Protein AF-A0A0N4TH85-F1 (afdb_monomer)

Secondary structure (DSSP, 8-state):
-----EE-TTS-EE-HHHHHHHHHHH-HHHHHHHHHHHHHS-TT-GGGS-TT--HHHHHHT--HHHHHHHHHHH-SGGG------SS--HHHHHHHHHHH-HHHHHHHHHHHHHHTT------

pLDDT: mean 81.4, std 18.53, range [29.59, 97.38]

Foldseek 3Di:
DFFQWDQDPVRDIDGDLLVVQVVLVVDPVNVVVLVVLPVPDDPPDPSNDDPSDHNVCSVPPPDPVVVVVCCVVQVDPVNDDDDDDDDDDPVVVLVVQVVVHPVSNVVVVVVVVCVVVDPDPDD

InterPro domains:
  IPR007863 Peptidase M16, C-terminal [PF05193] (63-98)
  IPR011249 Metalloenzyme, LuxS/M16 peptidase-like [SSF63411] (2-98)

Radius of gyration: 20.76 Å; Cα contacts (8 Å, |Δi|>4): 74; chains: 1; bounding box: 46×37×46 Å

Organism: Brugia pahangi (NCBI:txid6280)

Mean predicted aligned error: 9.12 Å

Structure (mmCIF, N/CA/C/O backbone):
data_AF-A0A0N4TH85-F1
#
_entry.id   AF-A0A0N4TH85-F1
#
loop_
_atom_site.group_PDB
_atom_site.id
_atom_site.type_symbol
_atom_site.label_atom_id
_atom_site.label_alt_id
_atom_site.label_comp_id
_atom_site.label_asym_id
_atom_site.label_entity_id
_atom_site.label_seq_id
_atom_site.pdbx_PDB_ins_code
_atom_site.Cartn_x
_atom_site.Cartn_y
_atom_site.Cartn_z
_atom_site.occupancy
_atom_site.B_iso_or_equiv
_atom_site.auth_seq_id
_atom_site.auth_comp_id
_atom_site.auth_asym_id
_atom_site.auth_atom_id
_atom_site.pdbx_PDB_model_num
ATOM 1 N N . MET A 1 1 ? 1.869 13.330 3.991 1.00 57.50 1 MET A N 1
ATOM 2 C CA . MET A 1 1 ? 1.719 12.733 2.647 1.00 57.50 1 MET A CA 1
ATOM 3 C C . MET A 1 1 ? 3.054 12.102 2.295 1.00 57.50 1 MET A C 1
ATOM 5 O O . MET A 1 1 ? 4.051 12.801 2.409 1.00 57.50 1 MET A O 1
ATOM 9 N N . THR A 1 2 ? 3.091 10.805 1.986 1.00 72.94 2 THR A N 1
ATOM 10 C CA . THR A 1 2 ? 4.342 10.096 1.659 1.00 72.94 2 THR A CA 1
ATOM 11 C C . THR A 1 2 ? 4.805 10.456 0.254 1.00 72.94 2 THR A C 1
ATOM 13 O O . THR A 1 2 ? 3.989 10.629 -0.652 1.00 72.94 2 THR A O 1
ATOM 16 N N . GLU A 1 3 ? 6.113 10.579 0.074 1.00 84.88 3 GLU A N 1
ATOM 17 C CA . GLU A 1 3 ? 6.721 10.861 -1.217 1.00 84.88 3 GLU A CA 1
ATOM 18 C C . GLU A 1 3 ? 6.790 9.597 -2.085 1.00 84.88 3 GLU A C 1
ATOM 20 O O . GLU A 1 3 ? 7.432 8.613 -1.717 1.00 84.88 3 GLU A O 1
ATOM 25 N N . VAL A 1 4 ? 6.113 9.624 -3.237 1.00 88.81 4 VAL A N 1
ATOM 26 C CA . VAL A 1 4 ? 5.963 8.448 -4.108 1.00 88.81 4 VAL A CA 1
ATOM 27 C C . VAL A 1 4 ? 7.108 8.340 -5.113 1.00 88.81 4 VAL A C 1
ATOM 29 O O . VAL A 1 4 ? 7.868 7.378 -5.071 1.00 88.81 4 VAL A O 1
ATOM 32 N N . HIS A 1 5 ? 7.238 9.314 -6.017 1.00 92.94 5 HIS A N 1
ATOM 33 C CA . HIS A 1 5 ? 8.279 9.346 -7.043 1.00 92.94 5 HIS A CA 1
ATOM 34 C C . HIS A 1 5 ? 8.528 10.782 -7.516 1.00 92.94 5 HIS A C 1
ATOM 36 O O . HIS A 1 5 ? 7.579 11.542 -7.715 1.00 92.94 5 HIS A O 1
ATOM 42 N N . HIS A 1 6 ? 9.793 11.143 -7.709 1.00 92.06 6 HIS A N 1
ATOM 43 C CA . HIS A 1 6 ? 10.217 12.359 -8.399 1.00 92.06 6 HIS A CA 1
ATOM 44 C C . HIS A 1 6 ? 11.592 12.149 -9.057 1.00 92.06 6 HIS A C 1
ATOM 46 O O . HIS A 1 6 ? 12.249 11.126 -8.850 1.00 92.06 6 HIS A O 1
ATOM 52 N N . ILE A 1 7 ? 12.034 13.123 -9.856 1.00 92.75 7 ILE A N 1
ATOM 53 C CA . ILE A 1 7 ? 13.409 13.188 -10.364 1.00 92.75 7 ILE A CA 1
ATOM 54 C C . ILE A 1 7 ? 14.188 14.199 -9.525 1.00 92.75 7 ILE A C 1
ATOM 56 O O . ILE A 1 7 ? 13.773 15.353 -9.415 1.00 92.75 7 ILE A O 1
ATOM 60 N N . ASN A 1 8 ? 15.288 13.766 -8.910 1.00 91.88 8 ASN A N 1
ATOM 61 C CA . ASN A 1 8 ? 16.096 14.615 -8.035 1.00 91.88 8 ASN A CA 1
ATOM 62 C C . ASN A 1 8 ? 16.954 15.621 -8.837 1.00 91.88 8 ASN A C 1
ATOM 64 O O . ASN A 1 8 ? 17.025 15.578 -10.066 1.00 91.88 8 ASN A O 1
ATOM 68 N N . GLY A 1 9 ? 17.677 16.506 -8.141 1.00 91.62 9 GLY A N 1
ATOM 69 C CA . GLY A 1 9 ? 18.554 17.507 -8.771 1.00 91.62 9 GLY A CA 1
ATOM 70 C C . GLY A 1 9 ? 19.733 16.947 -9.587 1.00 91.62 9 GLY A C 1
ATOM 71 O O . GLY A 1 9 ? 20.402 17.713 -10.274 1.00 91.62 9 GLY A O 1
ATOM 72 N N . LYS A 1 10 ? 19.991 15.632 -9.533 1.00 94.06 10 LYS A N 1
ATOM 73 C CA . LYS A 1 10 ? 20.995 14.922 -10.345 1.00 94.06 10 LYS A CA 1
ATOM 74 C C . LYS A 1 10 ? 20.391 14.219 -11.568 1.00 94.06 10 LYS A C 1
ATOM 76 O O . LYS A 1 10 ? 21.129 13.616 -12.339 1.00 94.06 10 LYS A O 1
ATOM 81 N N . GLY A 1 11 ? 19.072 14.282 -11.757 1.00 92.38 11 GLY A N 1
ATOM 82 C CA . GLY A 1 11 ? 18.382 13.578 -12.841 1.00 92.38 11 GLY A CA 1
ATOM 83 C C . GLY A 1 11 ? 18.065 12.108 -12.538 1.00 92.38 11 GLY A C 1
ATOM 84 O O . GLY A 1 11 ? 17.706 11.362 -13.446 1.00 92.38 11 GLY A O 1
ATOM 85 N N . GLU A 1 12 ? 18.183 11.673 -11.283 1.00 92.75 12 GLU A N 1
ATOM 86 C CA . GLU A 1 12 ? 17.941 10.287 -10.869 1.00 92.75 12 GLU A CA 1
ATOM 87 C C . GLU A 1 12 ? 16.511 10.109 -10.342 1.00 92.75 12 GLU A C 1
ATOM 89 O O . GLU A 1 12 ? 15.897 11.048 -9.832 1.00 92.75 12 GLU A O 1
ATOM 94 N N . ASN A 1 13 ? 15.981 8.884 -10.428 1.00 92.19 13 ASN A N 1
ATOM 95 C CA . ASN A 1 13 ? 14.685 8.557 -9.832 1.00 92.19 13 ASN A CA 1
ATOM 96 C C . ASN A 1 13 ? 14.819 8.469 -8.310 1.00 92.19 13 ASN A C 1
ATOM 98 O O . ASN A 1 13 ? 15.675 7.743 -7.812 1.00 92.19 13 ASN A O 1
ATOM 102 N N . ALA A 1 14 ? 13.946 9.173 -7.599 1.00 91.50 14 ALA A N 1
ATOM 103 C CA . ALA A 1 14 ? 13.910 9.234 -6.147 1.00 91.50 14 ALA A CA 1
ATOM 104 C C . ALA A 1 14 ? 12.464 9.160 -5.634 1.00 91.50 14 ALA A C 1
ATOM 106 O O . ALA A 1 14 ? 11.508 9.156 -6.412 1.00 91.50 14 ALA A O 1
ATOM 107 N N . GLY A 1 15 ? 12.318 9.103 -4.313 1.00 92.50 15 GLY A N 1
ATOM 108 C CA . GLY A 1 15 ? 11.046 8.990 -3.605 1.00 92.50 15 GLY A CA 1
ATOM 109 C C . GLY A 1 15 ? 11.017 7.745 -2.728 1.00 92.50 15 GLY A C 1
ATOM 110 O O . GLY A 1 15 ? 11.536 6.701 -3.113 1.00 92.50 15 GLY A O 1
ATOM 111 N N . VAL A 1 16 ? 10.417 7.862 -1.545 1.00 93.19 16 VAL A N 1
ATOM 112 C CA . VAL A 1 16 ? 10.440 6.809 -0.518 1.00 93.19 16 VAL A CA 1
ATOM 113 C C . VAL A 1 16 ? 9.856 5.501 -1.055 1.00 93.19 16 VAL A C 1
ATOM 115 O O . VAL A 1 16 ? 10.515 4.468 -0.995 1.00 93.19 16 VAL A O 1
ATOM 118 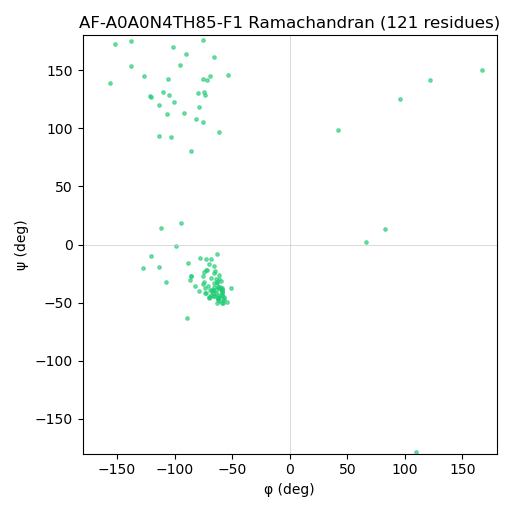N N . VAL A 1 17 ? 8.663 5.563 -1.657 1.00 93.06 17 VAL A N 1
ATOM 119 C CA . VAL A 1 17 ? 7.998 4.372 -2.220 1.00 93.06 17 VAL A CA 1
ATOM 120 C C . VAL A 1 17 ? 8.765 3.831 -3.426 1.00 93.06 17 VAL A C 1
ATOM 122 O O . VAL A 1 17 ? 8.887 2.622 -3.599 1.00 93.06 17 VAL A O 1
ATOM 125 N N . TYR A 1 18 ? 9.304 4.714 -4.272 1.00 94.31 18 TYR A N 1
ATOM 126 C CA . TYR A 1 18 ? 10.087 4.295 -5.430 1.00 94.31 18 TYR A CA 1
ATOM 127 C C . TYR A 1 18 ? 11.343 3.513 -5.025 1.00 94.31 18 TYR A C 1
ATOM 129 O O . TYR A 1 18 ? 11.615 2.472 -5.620 1.00 94.31 18 TYR A O 1
ATOM 137 N N . SER A 1 19 ? 12.085 3.990 -4.022 1.00 93.56 19 SER A N 1
ATOM 138 C CA . SER A 1 19 ? 13.294 3.322 -3.528 1.00 93.56 19 SER A CA 1
ATOM 139 C C . SER A 1 19 ? 12.979 1.969 -2.888 1.00 93.56 19 SER A C 1
ATOM 141 O O . SER A 1 19 ? 13.628 0.982 -3.220 1.00 93.56 19 SER A O 1
ATOM 143 N N . GLU A 1 20 ? 11.934 1.890 -2.057 1.00 94.19 20 GLU A N 1
ATOM 144 C CA . GLU A 1 20 ? 11.471 0.623 -1.470 1.00 94.19 20 GLU A CA 1
ATOM 145 C C . GLU A 1 20 ? 11.120 -0.403 -2.561 1.00 94.19 20 GLU A C 1
ATOM 147 O O . GLU A 1 20 ? 11.581 -1.547 -2.541 1.00 94.19 20 GLU A O 1
ATOM 152 N N . MET A 1 21 ? 10.369 0.022 -3.582 1.00 95.06 21 MET A N 1
ATOM 153 C CA . MET A 1 21 ? 9.988 -0.862 -4.684 1.00 95.06 21 MET A CA 1
ATOM 154 C C . MET A 1 21 ? 11.154 -1.204 -5.618 1.00 95.06 21 MET A C 1
ATOM 156 O O . MET A 1 21 ? 11.092 -2.217 -6.314 1.00 95.06 21 MET A O 1
ATOM 160 N N . GLN A 1 22 ? 12.218 -0.398 -5.651 1.00 94.00 22 GLN A N 1
ATOM 161 C CA . GLN A 1 22 ? 13.408 -0.680 -6.454 1.00 94.00 22 GLN A CA 1
ATOM 162 C C . GLN A 1 22 ? 14.179 -1.874 -5.900 1.00 94.00 22 GLN A C 1
ATOM 164 O O . GLN A 1 22 ? 14.568 -2.764 -6.661 1.00 94.00 22 GLN A O 1
ATOM 169 N N . GLU A 1 23 ? 14.357 -1.906 -4.583 1.00 91.81 23 GLU A N 1
ATOM 170 C CA . GLU A 1 23 ? 14.927 -3.054 -3.885 1.00 91.81 23 GLU A CA 1
ATOM 171 C C . GLU A 1 23 ? 14.003 -4.264 -4.051 1.00 91.81 23 GLU A C 1
ATOM 173 O O . GLU A 1 23 ? 14.425 -5.306 -4.552 1.00 91.81 23 GLU A O 1
ATOM 178 N N . TYR A 1 24 ? 12.705 -4.091 -3.780 1.00 92.81 24 TYR A N 1
ATOM 179 C CA . TYR A 1 24 ? 11.724 -5.173 -3.865 1.00 92.81 24 TYR A CA 1
ATOM 180 C C . TYR A 1 24 ? 11.633 -5.817 -5.265 1.00 92.81 24 TYR A C 1
ATOM 182 O O . TYR A 1 24 ? 11.534 -7.039 -5.371 1.00 92.81 24 TYR A O 1
ATOM 190 N N . GLU A 1 25 ? 11.698 -5.036 -6.352 1.00 93.00 25 GLU A N 1
ATOM 191 C CA . GLU A 1 25 ? 11.710 -5.545 -7.739 1.00 93.00 25 GLU A CA 1
ATOM 192 C C . GLU A 1 25 ? 12.976 -6.273 -8.165 1.00 93.00 25 GLU A C 1
ATOM 194 O O . GLU A 1 25 ? 12.925 -7.027 -9.141 1.00 93.00 25 GLU A O 1
ATOM 199 N N . SER A 1 26 ? 14.067 -6.103 -7.428 1.00 91.44 26 SER A N 1
ATOM 200 C CA . SER A 1 26 ? 15.347 -6.736 -7.738 1.00 91.44 26 SER A CA 1
ATOM 201 C C . SER A 1 26 ? 15.487 -8.130 -7.108 1.00 91.44 26 SER A C 1
ATOM 203 O O . SER A 1 26 ? 16.327 -8.919 -7.539 1.00 91.44 26 SER A O 1
ATOM 205 N N . GLU A 1 27 ? 14.639 -8.467 -6.135 1.00 95.38 27 GLU A N 1
ATOM 206 C CA . GLU A 1 27 ? 14.689 -9.736 -5.408 1.00 95.38 27 GLU A CA 1
ATOM 207 C C . GLU A 1 27 ? 14.057 -10.903 -6.184 1.00 95.38 27 GLU A C 1
ATOM 209 O O . GLU A 1 27 ? 12.905 -10.858 -6.630 1.00 95.38 27 GLU A O 1
ATOM 214 N N . MET A 1 28 ? 14.788 -12.018 -6.280 1.00 96.00 28 MET A N 1
ATOM 215 C CA . MET A 1 28 ? 14.363 -13.206 -7.036 1.00 96.00 28 MET A CA 1
ATOM 216 C C . MET A 1 28 ? 13.035 -13.792 -6.533 1.00 96.00 28 MET A C 1
ATOM 218 O O . MET A 1 28 ? 12.181 -14.195 -7.326 1.00 96.00 28 MET A O 1
ATOM 222 N N . SER A 1 29 ? 12.842 -13.833 -5.213 1.00 95.69 29 SER A N 1
ATOM 223 C CA . SER A 1 29 ? 11.613 -14.337 -4.587 1.00 95.69 29 SER A CA 1
ATOM 224 C C . SER A 1 29 ? 10.377 -13.560 -5.052 1.00 95.69 29 SER A C 1
ATOM 226 O O . SER A 1 29 ? 9.334 -14.158 -5.339 1.00 95.69 29 SER A O 1
ATOM 228 N N . ASN A 1 30 ? 10.510 -12.243 -5.212 1.00 94.50 30 ASN A N 1
ATOM 229 C CA . ASN A 1 30 ? 9.441 -11.365 -5.672 1.00 94.50 30 ASN A CA 1
ATOM 230 C C . ASN A 1 30 ? 9.180 -11.549 -7.168 1.00 94.50 30 ASN A C 1
ATOM 232 O O . ASN A 1 30 ? 8.023 -11.697 -7.567 1.00 94.50 30 ASN A O 1
ATOM 236 N N . ILE A 1 31 ? 10.236 -11.672 -7.981 1.00 94.12 31 ILE A N 1
ATOM 237 C CA . ILE A 1 31 ? 10.131 -11.978 -9.417 1.00 94.12 31 ILE A CA 1
ATOM 238 C C . ILE A 1 31 ? 9.311 -13.254 -9.653 1.00 94.12 31 ILE A C 1
ATOM 240 O O . ILE A 1 31 ? 8.358 -13.248 -10.440 1.00 94.12 31 ILE A O 1
ATOM 244 N N . VAL A 1 32 ? 9.628 -14.334 -8.933 1.00 96.19 32 VAL A N 1
ATOM 245 C CA . VAL A 1 32 ? 8.894 -15.605 -9.028 1.00 96.19 32 VAL A CA 1
ATOM 246 C C . VAL A 1 32 ? 7.455 -15.455 -8.528 1.00 96.19 32 VAL A C 1
ATOM 248 O O . VAL A 1 32 ? 6.520 -15.924 -9.183 1.00 96.19 32 VAL A O 1
ATOM 251 N N . SER A 1 33 ? 7.249 -14.776 -7.395 1.00 94.44 33 SER A N 1
ATOM 252 C CA . SER A 1 33 ? 5.912 -14.549 -6.834 1.00 94.44 33 SER A CA 1
ATOM 253 C C . SER A 1 33 ? 4.996 -13.804 -7.811 1.00 94.44 33 SER A C 1
ATOM 255 O O . SER A 1 33 ? 3.824 -14.162 -7.952 1.00 94.44 33 SER A O 1
ATOM 257 N N . TRP A 1 34 ? 5.525 -12.830 -8.553 1.00 92.56 34 TRP A N 1
ATOM 258 C CA . TRP A 1 34 ? 4.767 -12.103 -9.572 1.00 92.56 34 TRP A CA 1
ATOM 259 C C . TRP A 1 34 ? 4.430 -12.939 -10.782 1.00 92.56 34 TRP A C 1
ATOM 261 O O . TRP A 1 34 ? 3.274 -12.945 -11.197 1.00 92.56 34 TRP A O 1
ATOM 271 N N . LYS A 1 35 ? 5.394 -13.696 -11.313 1.00 94.50 35 LYS A N 1
ATOM 272 C CA . LYS A 1 35 ? 5.110 -14.605 -12.427 1.00 94.50 35 LYS A CA 1
ATOM 273 C C . LYS A 1 35 ? 4.033 -15.615 -12.050 1.00 94.50 35 LYS A C 1
ATOM 275 O O . LYS A 1 35 ? 3.134 -15.880 -12.839 1.00 94.50 35 LYS A O 1
ATOM 280 N N . ARG A 1 36 ? 4.039 -16.093 -10.806 1.00 95.94 36 ARG A N 1
ATOM 281 C CA . ARG A 1 36 ? 2.961 -16.930 -10.270 1.00 95.94 36 ARG A CA 1
ATOM 282 C C . ARG A 1 36 ? 1.609 -16.202 -10.234 1.00 95.94 36 ARG A C 1
ATOM 284 O O . ARG A 1 36 ? 0.624 -16.775 -10.688 1.00 95.94 36 ARG A O 1
ATOM 291 N N . LYS A 1 37 ? 1.542 -14.957 -9.738 1.00 95.38 37 LYS A N 1
ATOM 292 C CA . LYS A 1 37 ? 0.300 -14.153 -9.756 1.00 95.38 37 LYS A CA 1
ATOM 293 C C . LYS A 1 37 ? -0.217 -13.946 -11.188 1.00 95.38 37 LYS A C 1
ATOM 295 O O . LYS A 1 37 ? -1.414 -14.080 -11.416 1.00 95.38 37 LYS A O 1
ATOM 300 N N . GLU A 1 38 ? 0.672 -13.675 -12.146 1.00 94.88 38 GLU A N 1
ATOM 301 C CA . GLU A 1 38 ? 0.328 -13.493 -13.564 1.00 94.88 38 GLU A CA 1
ATOM 302 C C . GLU A 1 38 ? -0.269 -14.747 -14.214 1.00 94.88 38 GLU A C 1
ATOM 304 O O . GLU A 1 38 ? -1.105 -14.602 -15.106 1.00 94.88 38 GLU A O 1
ATOM 309 N N . LEU A 1 39 ? 0.169 -15.937 -13.784 1.00 96.31 39 LEU A N 1
ATOM 310 C CA . LEU A 1 39 ? -0.304 -17.234 -14.278 1.00 96.31 39 LEU A CA 1
ATOM 311 C C . LEU A 1 39 ? -1.612 -17.686 -13.616 1.00 96.31 39 LEU A C 1
ATOM 313 O O . LEU A 1 39 ? -2.428 -18.332 -14.264 1.00 96.31 39 LEU A O 1
ATOM 317 N N . PHE A 1 40 ? -1.805 -17.385 -12.330 1.00 97.00 40 PHE A N 1
ATOM 318 C CA . PHE A 1 40 ? -2.981 -17.834 -11.575 1.00 97.00 40 PHE A CA 1
ATOM 319 C C . PHE A 1 40 ? -4.182 -16.905 -11.698 1.00 97.00 40 PHE A C 1
ATOM 321 O O . PHE A 1 40 ? -5.318 -17.373 -11.628 1.00 97.00 40 PHE A O 1
ATOM 328 N N . TYR A 1 41 ? -3.953 -15.606 -11.877 1.00 97.38 41 TYR A N 1
ATOM 329 C CA . TYR A 1 41 ? -5.027 -14.629 -11.973 1.00 97.38 41 TYR A CA 1
ATOM 330 C C . TYR A 1 41 ? -5.141 -14.089 -13.403 1.00 97.38 41 TYR A C 1
ATOM 332 O O . TYR A 1 41 ? -4.130 -13.671 -13.979 1.00 97.38 41 TYR A O 1
ATOM 340 N N . PRO A 1 42 ? -6.357 -14.064 -13.983 1.00 96.44 42 PRO A N 1
ATOM 341 C CA . PRO A 1 42 ? -6.575 -13.531 -15.321 1.00 96.44 42 PRO A CA 1
ATOM 342 C C . PRO A 1 42 ? -6.298 -12.027 -15.363 1.00 96.44 42 PRO A C 1
ATOM 344 O O . PRO A 1 42 ? -6.292 -11.339 -14.338 1.00 96.44 42 PRO A O 1
ATOM 347 N N . GLU A 1 43 ? -6.078 -11.505 -16.568 1.00 93.75 43 GLU A N 1
ATOM 348 C CA . GLU A 1 43 ? -5.887 -10.073 -16.777 1.00 93.75 43 GLU A CA 1
ATOM 349 C C . GLU A 1 43 ? -7.044 -9.252 -16.17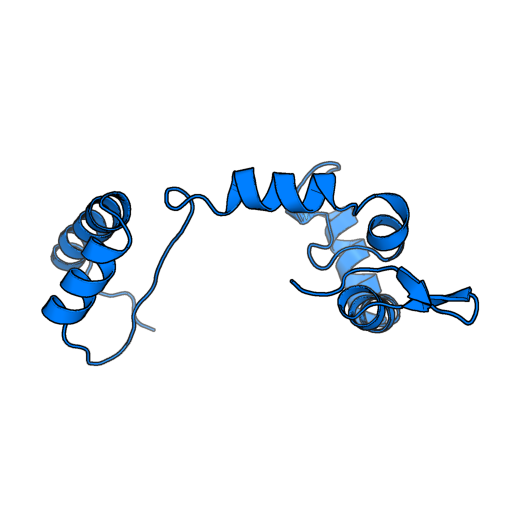6 1.00 93.75 43 GLU A C 1
ATOM 351 O O . GLU A 1 43 ? -8.184 -9.708 -16.118 1.00 93.75 43 GLU A O 1
ATOM 356 N N . TYR A 1 44 ? -6.727 -8.055 -15.672 1.00 90.62 44 TYR A N 1
ATOM 357 C CA . TYR A 1 44 ? -7.633 -7.157 -14.935 1.00 90.62 44 TYR A CA 1
ATOM 358 C C . TYR A 1 44 ? -8.127 -7.646 -13.562 1.00 90.62 44 TYR A C 1
ATOM 360 O O . TYR A 1 44 ? -8.857 -6.920 -12.890 1.00 90.62 44 TYR A O 1
ATOM 368 N N . ASN A 1 45 ? -7.690 -8.813 -13.081 1.00 95.38 45 ASN A N 1
ATOM 369 C CA . ASN A 1 45 ? -7.954 -9.224 -11.705 1.00 95.38 45 ASN A CA 1
ATOM 370 C C . ASN A 1 45 ? -7.059 -8.445 -10.706 1.00 95.38 45 ASN A C 1
ATOM 372 O O . ASN A 1 45 ? -5.838 -8.408 -10.892 1.00 95.38 45 ASN A O 1
ATOM 376 N N . PRO A 1 46 ? -7.607 -7.861 -9.621 1.00 92.88 46 PRO A N 1
ATOM 377 C CA . PRO A 1 46 ? -6.827 -7.088 -8.648 1.00 92.88 46 PRO A CA 1
ATOM 378 C C . PRO A 1 46 ? -5.797 -7.921 -7.865 1.00 92.88 46 PRO A C 1
ATOM 380 O O . PRO A 1 46 ? -4.799 -7.377 -7.409 1.00 92.88 46 PRO A O 1
ATOM 383 N N . TYR A 1 47 ? -5.964 -9.241 -7.751 1.00 95.06 47 TYR A N 1
ATOM 384 C CA . TYR A 1 47 ? -4.963 -10.122 -7.132 1.00 95.06 47 TYR A CA 1
ATOM 385 C C . TYR A 1 47 ? -3.775 -10.430 -8.050 1.00 95.06 47 TYR A C 1
ATOM 387 O O . TYR A 1 47 ? -2.752 -10.950 -7.597 1.00 95.06 47 TYR A O 1
ATOM 395 N N . ARG A 1 48 ? -3.885 -10.093 -9.341 1.00 94.94 48 ARG A N 1
ATOM 396 C CA . ARG A 1 48 ? -2.799 -10.243 -10.313 1.00 94.94 48 ARG A CA 1
ATOM 397 C C . ARG A 1 48 ? -1.718 -9.177 -10.148 1.00 94.94 48 ARG A C 1
ATOM 399 O O . ARG A 1 48 ? -0.577 -9.410 -10.537 1.00 94.94 48 ARG A O 1
ATOM 406 N N . VAL A 1 49 ? -2.073 -8.003 -9.626 1.00 92.31 49 VAL A N 1
ATOM 407 C CA . VAL A 1 49 ? -1.181 -6.836 -9.604 1.00 92.31 49 VAL A CA 1
ATOM 408 C C . VAL A 1 49 ? -0.323 -6.774 -8.341 1.00 92.31 49 VAL A C 1
ATOM 410 O O . VAL A 1 49 ? -0.581 -7.446 -7.340 1.00 92.31 49 VAL A O 1
ATOM 413 N N . GLU A 1 50 ? 0.728 -5.956 -8.402 1.00 92.50 50 GLU A N 1
ATOM 414 C CA . GLU A 1 50 ? 1.514 -5.592 -7.227 1.00 92.50 50 GLU A CA 1
ATOM 415 C C . GLU A 1 50 ? 0.958 -4.310 -6.608 1.00 92.50 50 GLU A C 1
ATOM 417 O O . GLU A 1 50 ? 1.018 -3.243 -7.222 1.00 92.50 50 GLU A O 1
ATOM 422 N N . THR A 1 51 ? 0.406 -4.424 -5.401 1.00 91.06 51 THR A N 1
ATOM 423 C CA . THR A 1 51 ? -0.258 -3.327 -4.691 1.00 91.06 51 THR A CA 1
ATOM 424 C C . THR A 1 51 ? 0.730 -2.316 -4.119 1.00 91.06 51 THR A C 1
ATOM 426 O O . THR A 1 51 ? 0.355 -1.159 -3.961 1.00 91.06 51 THR A O 1
ATOM 429 N N . GLY A 1 52 ? 1.988 -2.712 -3.876 1.00 89.06 52 GLY A N 1
ATOM 430 C CA . GLY A 1 52 ? 3.069 -1.769 -3.543 1.00 89.06 52 GLY A CA 1
ATOM 431 C C . GLY A 1 52 ? 3.416 -0.812 -4.694 1.00 89.06 52 GLY A C 1
ATOM 432 O O . GLY A 1 52 ? 3.964 0.265 -4.478 1.00 89.06 52 GLY A O 1
ATOM 433 N N . GLY A 1 53 ? 3.015 -1.162 -5.922 1.00 91.75 53 GLY A N 1
ATOM 434 C CA . GLY A 1 53 ? 3.205 -0.349 -7.116 1.00 91.75 53 GLY A CA 1
ATOM 435 C C . GLY A 1 53 ? 4.458 -0.734 -7.896 1.00 91.75 53 GLY A C 1
ATOM 436 O O . GLY A 1 53 ? 5.572 -0.728 -7.391 1.00 91.75 53 GLY A O 1
ATOM 437 N N . ARG A 1 54 ? 4.286 -1.040 -9.185 1.00 93.44 54 ARG A N 1
ATOM 438 C CA . ARG A 1 54 ? 5.419 -1.347 -10.067 1.00 93.44 54 ARG A CA 1
ATOM 439 C C . ARG A 1 54 ? 6.222 -0.092 -10.390 1.00 93.44 54 ARG A C 1
ATOM 441 O O . ARG A 1 54 ? 5.619 0.926 -10.722 1.00 93.44 54 ARG A O 1
ATOM 448 N N . LEU A 1 55 ? 7.549 -0.171 -10.461 1.00 94.00 55 LEU A N 1
ATOM 449 C CA . LEU A 1 55 ? 8.437 0.949 -10.802 1.00 94.00 55 LEU A CA 1
ATOM 450 C C . LEU A 1 55 ? 8.024 1.667 -12.093 1.00 94.00 55 LEU A C 1
ATOM 452 O O . LEU A 1 55 ? 8.147 2.887 -12.200 1.00 94.00 55 LEU A O 1
ATOM 456 N N . ALA A 1 56 ? 7.545 0.922 -13.093 1.00 92.75 56 ALA A N 1
ATOM 457 C CA . ALA A 1 56 ? 7.040 1.497 -14.338 1.00 92.75 56 ALA A CA 1
ATOM 458 C C . ALA A 1 56 ? 5.739 2.292 -14.126 1.00 92.75 56 ALA A C 1
ATOM 460 O O . ALA A 1 56 ? 5.570 3.366 -14.705 1.00 92.75 56 ALA A O 1
ATOM 461 N N . ALA A 1 57 ? 4.836 1.783 -13.286 1.00 92.12 57 ALA A N 1
ATOM 462 C CA . ALA A 1 57 ? 3.569 2.427 -12.964 1.00 92.12 57 ALA A CA 1
ATOM 463 C C . ALA A 1 57 ? 3.772 3.655 -12.068 1.00 92.12 57 ALA A C 1
ATOM 465 O O . ALA A 1 57 ? 3.160 4.689 -12.344 1.00 92.12 57 ALA A O 1
ATOM 466 N N . LEU A 1 58 ? 4.663 3.568 -11.073 1.00 93.00 58 LEU A N 1
ATOM 467 C CA . LEU A 1 58 ? 5.054 4.683 -10.208 1.00 93.00 58 LEU A CA 1
ATOM 468 C C . LEU A 1 58 ? 5.595 5.855 -11.035 1.00 93.00 58 LEU A C 1
ATOM 470 O O . LEU A 1 58 ? 5.138 6.976 -10.860 1.00 93.00 58 LEU A O 1
ATOM 474 N N . ARG A 1 59 ? 6.464 5.575 -12.017 1.00 91.94 59 ARG A N 1
ATOM 475 C CA . ARG A 1 59 ? 7.052 6.597 -12.900 1.00 91.94 59 ARG A CA 1
ATOM 476 C C . ARG A 1 59 ? 6.073 7.245 -13.872 1.00 91.94 59 ARG A C 1
ATOM 478 O O . ARG A 1 59 ? 6.214 8.417 -14.197 1.00 91.94 59 ARG A O 1
ATOM 485 N N . LYS A 1 60 ? 5.151 6.461 -14.436 1.00 90.81 60 LYS A N 1
ATOM 486 C CA . LYS A 1 60 ? 4.373 6.889 -15.615 1.00 90.81 60 LYS A CA 1
ATOM 487 C C . LYS A 1 60 ? 2.921 7.211 -15.315 1.00 90.81 60 LYS A C 1
ATOM 489 O O . LYS A 1 60 ? 2.310 8.005 -16.018 1.00 90.81 60 LYS A O 1
ATOM 494 N N . THR A 1 61 ? 2.334 6.522 -14.343 1.00 89.69 61 THR A N 1
ATOM 495 C CA . THR A 1 61 ? 0.874 6.463 -14.206 1.00 89.69 61 THR A CA 1
ATOM 496 C C . THR A 1 61 ? 0.365 6.828 -12.823 1.00 89.69 61 THR A C 1
ATOM 498 O O . THR A 1 61 ? -0.816 7.157 -12.731 1.00 89.69 61 THR A O 1
ATOM 501 N N . CYS A 1 62 ? 1.203 6.771 -11.784 1.00 90.75 62 CYS A N 1
ATOM 502 C CA . CYS A 1 62 ? 0.861 7.135 -10.411 1.00 90.75 62 CYS A CA 1
ATOM 503 C C . CYS A 1 62 ? 1.045 8.645 -10.207 1.00 90.75 62 CYS A C 1
ATOM 505 O O . CYS A 1 62 ? 2.074 9.104 -9.725 1.00 90.75 62 CYS A O 1
ATOM 507 N N . ASN A 1 63 ? 0.056 9.427 -10.639 1.00 89.75 63 ASN A N 1
ATOM 508 C CA . ASN A 1 63 ? 0.061 10.882 -10.497 1.00 89.75 63 ASN A CA 1
ATOM 509 C C . ASN A 1 63 ? -0.824 11.352 -9.333 1.00 89.75 63 ASN A C 1
ATOM 511 O O . ASN A 1 63 ? -1.593 10.582 -8.748 1.00 89.75 63 ASN A O 1
ATOM 515 N N . MET A 1 64 ? -0.712 12.639 -9.002 1.00 89.62 64 MET A N 1
ATOM 516 C CA . MET A 1 64 ? -1.408 13.234 -7.864 1.00 89.62 64 MET A CA 1
ATOM 517 C C . MET A 1 64 ? -2.932 13.131 -7.995 1.00 89.62 64 MET A C 1
ATOM 519 O O . MET A 1 64 ? -3.616 12.887 -7.003 1.00 89.62 64 MET A O 1
ATOM 523 N N . GLU A 1 65 ? -3.469 13.269 -9.205 1.00 92.75 65 GLU A N 1
ATOM 524 C CA . GLU A 1 65 ? -4.903 13.182 -9.477 1.00 92.75 65 GLU A CA 1
ATOM 525 C C . GLU A 1 65 ? -5.444 11.791 -9.137 1.00 92.75 65 GLU A C 1
ATOM 527 O O . GLU A 1 65 ? -6.455 11.673 -8.442 1.00 92.75 65 GLU A O 1
ATOM 532 N N . LYS A 1 66 ? -4.751 10.726 -9.562 1.00 92.38 66 LYS A N 1
ATOM 533 C CA . LYS A 1 66 ? -5.147 9.350 -9.237 1.00 92.38 66 LYS A CA 1
ATOM 534 C C . LYS A 1 66 ? -5.015 9.043 -7.755 1.00 92.38 66 LYS A C 1
ATOM 536 O O . LYS A 1 66 ? -5.894 8.380 -7.216 1.00 92.38 66 LYS A O 1
ATOM 541 N N . ILE A 1 67 ? -3.969 9.540 -7.096 1.00 91.56 67 ILE A N 1
ATOM 542 C CA . ILE A 1 67 ? -3.787 9.364 -5.648 1.00 91.56 67 ILE A CA 1
ATOM 543 C C . ILE A 1 67 ? -4.949 10.014 -4.889 1.00 91.56 67 ILE A C 1
ATOM 545 O O . ILE A 1 67 ? -5.567 9.380 -4.036 1.00 91.56 67 ILE A O 1
ATOM 549 N N . ARG A 1 68 ? -5.293 11.263 -5.230 1.00 93.31 68 ARG A N 1
ATOM 550 C CA . ARG A 1 68 ? -6.413 11.980 -4.603 1.00 93.31 68 ARG A CA 1
ATOM 551 C C . ARG A 1 68 ? -7.743 11.282 -4.850 1.00 93.31 68 ARG A C 1
ATOM 553 O O . ARG A 1 68 ? -8.524 11.136 -3.917 1.00 93.31 68 ARG A O 1
ATOM 560 N N . ARG A 1 69 ? -7.980 10.821 -6.080 1.00 95.56 69 ARG A N 1
ATOM 561 C CA . ARG A 1 69 ? -9.189 10.072 -6.430 1.00 95.56 69 ARG A CA 1
ATOM 562 C C . ARG A 1 69 ? -9.286 8.756 -5.661 1.00 95.56 69 ARG A C 1
ATOM 564 O O . ARG A 1 69 ? -10.325 8.481 -5.084 1.00 95.56 69 ARG A O 1
ATOM 571 N N . TYR A 1 70 ? -8.205 7.982 -5.593 1.00 93.44 70 TYR A N 1
ATOM 572 C CA . TYR A 1 70 ? -8.181 6.737 -4.825 1.00 93.44 70 TYR A CA 1
ATOM 573 C C . TYR A 1 70 ? -8.492 6.985 -3.343 1.00 93.44 70 TYR A C 1
ATOM 575 O O . TYR A 1 70 ? -9.305 6.281 -2.751 1.00 93.44 70 TYR A O 1
ATOM 583 N N . HIS A 1 71 ? -7.899 8.025 -2.749 1.00 93.50 71 HIS A N 1
ATOM 584 C CA . HIS A 1 71 ? -8.199 8.395 -1.368 1.00 93.50 71 HIS A CA 1
ATOM 585 C C . HIS A 1 71 ? -9.671 8.787 -1.189 1.00 93.50 71 HIS A C 1
ATOM 587 O O . HIS A 1 71 ? -10.323 8.325 -0.261 1.00 93.50 71 HIS A O 1
ATOM 593 N N . HIS A 1 72 ? -10.209 9.614 -2.086 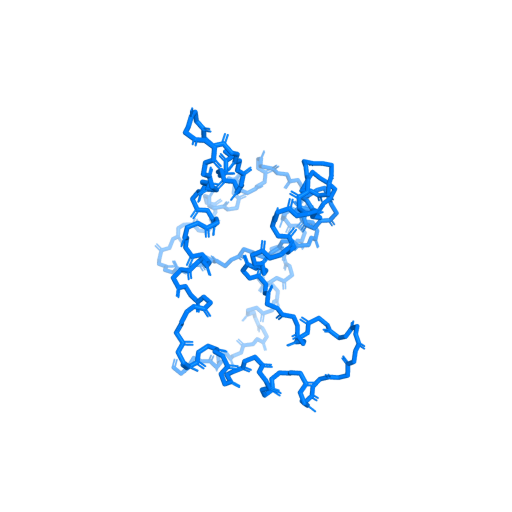1.00 94.19 72 HIS A N 1
ATOM 594 C CA . HIS A 1 72 ? -11.619 9.997 -2.066 1.00 94.19 72 HIS A CA 1
ATOM 595 C C . HIS A 1 72 ? -12.554 8.779 -2.153 1.00 94.19 72 HI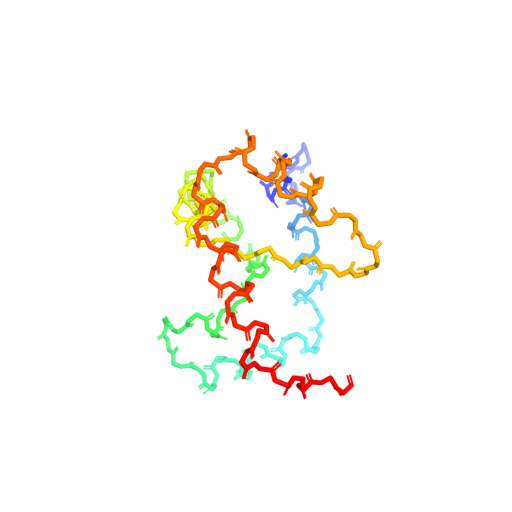S A C 1
ATOM 597 O O . HIS A 1 72 ? -13.480 8.662 -1.355 1.00 94.19 72 HIS A O 1
ATOM 603 N N . ASP A 1 73 ? -12.289 7.866 -3.087 1.00 94.56 73 ASP A N 1
ATOM 604 C CA . ASP A 1 73 ? -13.188 6.755 -3.402 1.00 94.56 73 ASP A CA 1
ATOM 605 C C . ASP A 1 73 ? -13.161 5.654 -2.323 1.00 94.56 73 ASP A C 1
ATOM 607 O O . ASP A 1 73 ? -14.187 5.026 -2.068 1.00 94.56 73 ASP A O 1
ATOM 611 N N . PHE A 1 74 ? -12.014 5.424 -1.666 1.00 93.31 74 PHE A N 1
ATOM 612 C CA . PHE A 1 74 ? -11.833 4.268 -0.775 1.00 93.31 74 PHE A CA 1
ATOM 613 C C . PHE A 1 74 ? -11.652 4.589 0.713 1.00 93.31 74 PHE A C 1
ATOM 615 O O . PHE A 1 74 ? -11.885 3.699 1.530 1.00 93.31 74 PHE A O 1
ATOM 622 N N . TYR A 1 75 ? -11.285 5.819 1.095 1.00 89.19 75 TYR A N 1
ATOM 623 C CA . TYR A 1 75 ? -11.091 6.203 2.507 1.00 89.19 75 TYR A CA 1
ATOM 624 C C . TYR A 1 75 ? -12.339 6.848 3.128 1.00 89.19 75 TYR A C 1
ATOM 626 O O . TYR A 1 75 ? -12.261 7.513 4.162 1.00 89.19 75 TYR A O 1
ATOM 634 N N . HIS A 1 76 ? -13.508 6.654 2.514 1.00 86.62 76 HIS A N 1
ATOM 635 C CA . HIS A 1 76 ? -14.768 7.031 3.137 1.00 86.62 76 HIS A CA 1
ATOM 636 C C . HIS A 1 76 ? -15.074 6.113 4.329 1.00 86.62 76 HIS A C 1
ATOM 638 O O . HIS A 1 76 ? -14.815 4.911 4.299 1.00 86.62 76 HIS A O 1
ATOM 644 N N . ILE A 1 77 ? -15.681 6.674 5.373 1.00 81.50 77 ILE A N 1
ATOM 645 C CA . ILE A 1 77 ? -15.917 5.985 6.647 1.00 81.50 77 ILE A CA 1
ATOM 646 C C . ILE A 1 77 ? -16.802 4.741 6.521 1.00 81.50 77 ILE A C 1
ATOM 648 O O . ILE A 1 77 ? -16.618 3.773 7.248 1.00 81.50 77 ILE A O 1
ATOM 652 N N . SER A 1 78 ? -17.713 4.736 5.545 1.00 82.81 78 SER A N 1
ATOM 653 C CA . SER A 1 78 ? -18.566 3.585 5.223 1.00 82.81 78 SER A CA 1
ATOM 654 C C . SER A 1 78 ? -17.801 2.396 4.631 1.00 82.81 78 SER A C 1
ATOM 656 O O . SER A 1 78 ? -18.372 1.321 4.496 1.00 82.81 78 SER A O 1
ATOM 658 N N . ASN A 1 79 ? -16.541 2.592 4.236 1.00 85.31 79 ASN A N 1
ATOM 659 C CA . ASN A 1 79 ? -15.634 1.564 3.727 1.00 85.31 79 ASN A CA 1
ATOM 660 C C . ASN A 1 79 ? -14.475 1.288 4.711 1.00 85.31 79 ASN A C 1
ATOM 662 O O . ASN A 1 79 ? -13.473 0.676 4.349 1.00 85.31 79 ASN A O 1
ATOM 666 N N . MET A 1 80 ? -14.585 1.762 5.957 1.00 81.81 80 MET A N 1
ATOM 667 C CA . MET A 1 80 ? -13.569 1.590 6.991 1.00 81.81 80 MET A CA 1
ATOM 668 C C . MET A 1 80 ? -14.010 0.547 8.019 1.00 81.81 80 MET A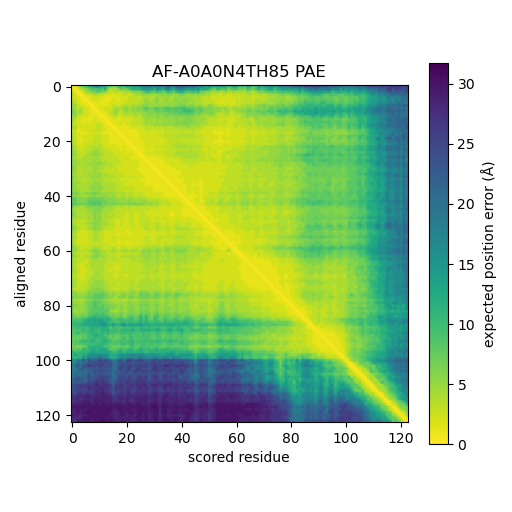 C 1
ATOM 670 O O . MET A 1 80 ? -15.169 0.501 8.424 1.00 81.81 80 MET A O 1
ATOM 674 N N . PHE A 1 81 ? -13.060 -0.256 8.493 1.00 80.31 81 PHE A N 1
ATOM 675 C CA . PHE A 1 81 ? -13.258 -1.180 9.603 1.00 80.31 81 PHE A CA 1
ATOM 676 C C . PHE A 1 81 ? -12.264 -0.857 10.718 1.00 80.31 81 PHE A C 1
ATOM 678 O O . PHE A 1 81 ? -11.063 -0.758 10.471 1.00 80.31 81 PHE A O 1
ATOM 685 N N . VAL A 1 82 ? -12.761 -0.683 11.944 1.00 77.06 82 VAL A N 1
ATOM 686 C CA . VAL A 1 82 ? -11.935 -0.378 13.119 1.00 77.06 82 VAL A CA 1
ATOM 687 C C . VAL A 1 82 ? -11.994 -1.561 14.072 1.00 77.06 82 VAL A C 1
ATOM 689 O O . VAL A 1 82 ? -13.063 -1.927 14.550 1.00 77.06 82 VAL A O 1
ATOM 692 N N . THR A 1 83 ? -10.838 -2.153 14.358 1.00 79.12 83 THR A N 1
ATOM 693 C CA . THR A 1 83 ? -10.699 -3.210 15.365 1.00 79.12 83 THR A CA 1
ATOM 694 C C . THR A 1 83 ? -10.037 -2.636 16.606 1.00 79.12 83 THR A C 1
ATOM 696 O O . THR A 1 83 ? -8.977 -2.020 16.508 1.00 79.12 83 THR A O 1
ATOM 699 N N . VAL A 1 84 ? -10.646 -2.851 17.772 1.00 77.56 84 VAL A N 1
ATOM 700 C CA . VAL A 1 84 ? -10.087 -2.436 19.061 1.00 77.56 84 VAL A CA 1
ATOM 701 C C . VAL A 1 84 ? -9.893 -3.667 19.936 1.00 77.56 84 VAL A C 1
ATOM 703 O O . VAL A 1 84 ? -10.825 -4.444 20.124 1.00 77.56 84 VAL A O 1
ATOM 706 N N . CYS A 1 85 ? -8.679 -3.844 20.456 1.00 80.00 85 CYS A N 1
ATOM 707 C CA . CYS A 1 85 ? -8.281 -5.017 21.231 1.00 80.00 85 CYS A CA 1
ATOM 708 C C . CYS A 1 85 ? -7.680 -4.601 22.579 1.00 80.00 85 CYS A C 1
ATOM 710 O O . CYS A 1 85 ? -6.958 -3.607 22.657 1.00 80.00 85 CYS A O 1
ATOM 712 N N . GLY A 1 86 ? -7.923 -5.402 23.620 1.00 82.38 86 GLY A N 1
ATOM 713 C CA . GLY A 1 86 ? -7.369 -5.214 24.966 1.00 82.38 86 GLY A CA 1
ATOM 714 C C . GLY A 1 86 ? -8.405 -4.790 26.011 1.00 82.38 86 GLY A C 1
ATOM 715 O O . GLY A 1 86 ? -9.594 -4.673 25.723 1.00 82.38 86 GLY A O 1
ATOM 716 N N . SER A 1 87 ? -7.945 -4.581 27.249 1.00 86.75 87 SER A N 1
ATOM 717 C CA . SER A 1 87 ? -8.795 -4.089 28.339 1.00 86.75 87 SER A CA 1
ATOM 718 C C . SER A 1 87 ? -8.937 -2.575 28.230 1.00 86.75 87 SER A C 1
ATOM 720 O O . SER A 1 87 ? -7.979 -1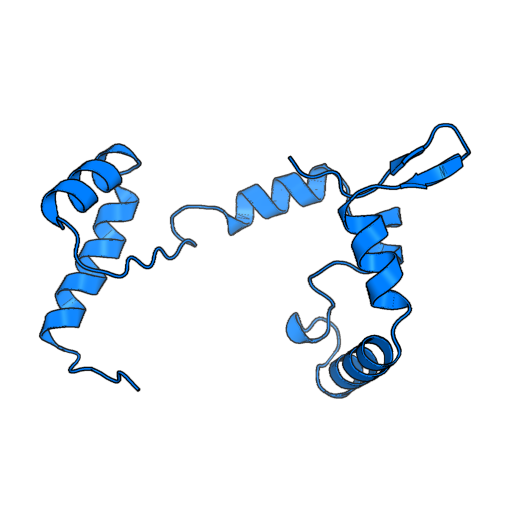.837 28.466 1.00 86.75 87 SER A O 1
ATOM 722 N N . ILE A 1 88 ? -10.120 -2.119 27.828 1.00 83.62 88 ILE A N 1
ATOM 723 C CA . ILE A 1 88 ? -10.414 -0.707 27.590 1.00 83.62 88 ILE A CA 1
ATOM 724 C C . ILE A 1 88 ? -11.792 -0.321 28.129 1.00 83.62 88 ILE A C 1
ATOM 726 O O . ILE A 1 88 ? -12.714 -1.137 28.207 1.00 83.62 88 ILE A O 1
ATOM 730 N N . ASP A 1 89 ? -11.947 0.959 28.461 1.00 85.94 89 ASP A N 1
ATOM 731 C CA . ASP A 1 89 ? -13.248 1.542 28.779 1.00 85.94 89 ASP A CA 1
ATOM 732 C C . ASP A 1 89 ? -14.048 1.761 27.487 1.00 85.94 89 ASP A C 1
ATOM 734 O O . ASP A 1 89 ? -13.783 2.676 26.700 1.00 85.94 89 ASP A O 1
ATOM 738 N N . HIS A 1 90 ? -15.038 0.896 27.281 1.00 79.88 90 HIS A N 1
ATOM 739 C CA . HIS A 1 90 ? -15.891 0.901 26.099 1.00 79.88 90 HIS A CA 1
ATOM 740 C C . HIS A 1 90 ? -16.750 2.167 26.023 1.00 79.88 90 HIS A C 1
ATOM 742 O O . HIS A 1 90 ? -16.987 2.675 24.930 1.00 79.88 90 HIS A O 1
ATOM 748 N N . SER A 1 91 ? -17.167 2.721 27.165 1.00 80.00 91 SER A N 1
ATOM 749 C CA . SER A 1 91 ? -17.996 3.929 27.213 1.00 80.00 91 SER A CA 1
ATOM 750 C C . SER A 1 91 ? -17.205 5.139 26.732 1.00 80.00 91 SER A C 1
ATOM 752 O O . SER A 1 91 ? -17.688 5.927 25.919 1.00 80.00 91 SER A O 1
ATOM 754 N N . LYS A 1 92 ? -15.949 5.248 27.178 1.00 83.44 92 LYS A N 1
ATOM 755 C CA . LYS A 1 92 ? -15.039 6.308 26.740 1.00 83.44 92 LYS A CA 1
ATOM 756 C C . LYS A 1 92 ? -14.673 6.176 25.262 1.00 83.44 92 LYS A C 1
ATOM 758 O O . LYS A 1 92 ? -14.653 7.181 24.554 1.00 83.44 92 LYS A O 1
ATOM 763 N N . LEU A 1 93 ? -14.413 4.957 24.781 1.00 82.06 93 LEU A N 1
ATOM 764 C CA . LEU A 1 93 ? -14.167 4.705 23.357 1.00 82.06 93 LEU A CA 1
ATOM 765 C C . LEU A 1 93 ? -15.366 5.143 22.512 1.00 82.06 93 LEU A C 1
ATOM 767 O O . LEU A 1 93 ? -15.197 5.894 21.555 1.00 82.06 93 LEU A O 1
ATOM 771 N N . LEU A 1 94 ? -16.570 4.710 22.888 1.00 77.56 94 LEU A N 1
ATOM 772 C CA . LEU A 1 94 ? -17.800 5.078 22.198 1.00 77.56 94 LEU A CA 1
ATOM 773 C C . LEU A 1 94 ? -18.008 6.593 22.193 1.00 77.56 94 LEU A C 1
ATOM 775 O O . LEU A 1 94 ? -18.307 7.166 21.154 1.00 77.56 94 LEU A O 1
ATOM 779 N N . GLN A 1 95 ? -17.775 7.272 23.314 1.00 82.69 95 GLN A N 1
ATOM 780 C CA . GLN A 1 95 ? -17.881 8.729 23.375 1.00 82.69 95 GLN A CA 1
ATOM 781 C C . GLN A 1 95 ? -16.903 9.442 22.421 1.00 82.69 95 GLN A C 1
ATOM 783 O O . GLN A 1 95 ? -17.248 10.450 21.808 1.00 82.69 95 GLN A O 1
ATOM 788 N N . ILE A 1 96 ? -15.680 8.929 22.277 1.00 83.06 96 ILE A N 1
ATOM 789 C CA . ILE A 1 96 ? -14.699 9.489 21.340 1.00 83.06 96 ILE A CA 1
ATOM 790 C C . ILE A 1 96 ? -15.134 9.216 19.898 1.00 83.06 96 ILE A C 1
ATOM 792 O O . ILE A 1 96 ? -15.141 10.129 19.074 1.00 83.06 96 ILE A O 1
ATOM 796 N N . LEU A 1 97 ? -15.547 7.989 19.582 1.00 77.81 97 LE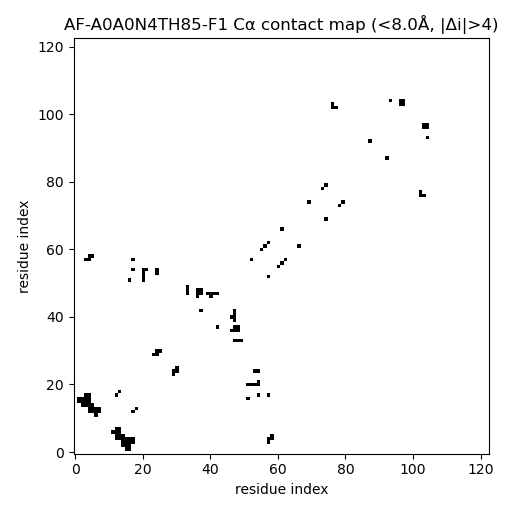U A N 1
ATOM 797 C CA . LEU A 1 97 ? -15.985 7.634 18.233 1.00 77.81 97 LEU A CA 1
ATOM 798 C C . LEU A 1 97 ? -17.220 8.439 17.792 1.00 77.81 97 LEU A C 1
ATOM 800 O O . LEU A 1 97 ? -17.281 8.850 16.635 1.00 77.81 97 LEU A O 1
ATOM 804 N N . SER A 1 98 ? -18.158 8.742 18.698 1.00 74.56 98 SER A N 1
ATOM 805 C CA . SER A 1 98 ? -19.352 9.536 18.361 1.00 74.56 98 SER A CA 1
ATOM 806 C C . SER A 1 98 ? -19.004 10.984 18.035 1.00 74.56 98 SER A C 1
ATOM 808 O O . SER A 1 98 ? -19.678 11.601 17.214 1.00 74.56 98 SER A O 1
ATOM 810 N N . SER A 1 99 ? -17.927 11.515 18.622 1.00 77.44 99 SER A N 1
ATOM 811 C CA . SER A 1 99 ? -17.432 12.862 18.318 1.00 77.44 99 SER A CA 1
ATOM 812 C C . SER A 1 99 ? -16.754 12.982 16.947 1.00 77.44 99 SER A C 1
ATOM 814 O O . SER A 1 99 ? -16.686 14.080 16.401 1.00 77.44 99 SER A O 1
ATOM 816 N N . ILE A 1 100 ? -16.273 11.870 16.378 1.00 74.19 100 ILE A N 1
ATOM 817 C CA . ILE A 1 100 ? -15.590 11.840 15.074 1.00 74.19 100 ILE A CA 1
ATOM 818 C C . ILE A 1 100 ? -16.609 11.717 13.926 1.00 74.19 100 ILE A C 1
ATOM 820 O O . ILE A 1 100 ? -16.361 12.204 12.824 1.00 74.19 100 ILE A O 1
ATOM 824 N N . GLY A 1 101 ? -17.782 11.127 14.178 1.00 66.12 101 GLY A N 1
ATOM 825 C CA . GLY A 1 101 ? -18.898 11.126 13.233 1.00 66.12 101 GLY A CA 1
ATOM 826 C C . GLY A 1 101 ? -20.010 10.140 13.598 1.00 66.12 101 GLY A C 1
ATOM 827 O O . GLY A 1 101 ? -19.754 9.073 14.154 1.00 66.12 101 GLY A O 1
ATOM 828 N N . SER A 1 102 ? -21.255 10.467 13.230 1.00 59.75 102 SER A N 1
ATOM 829 C CA . SER A 1 102 ? -22.441 9.634 13.502 1.00 59.75 102 SER A CA 1
ATOM 830 C C . SER A 1 102 ? -22.398 8.263 12.814 1.00 59.75 102 SER A C 1
ATOM 832 O O . SER A 1 102 ? -22.849 7.280 13.388 1.00 59.75 102 SER A O 1
ATOM 834 N N . LEU A 1 103 ? -21.774 8.167 11.635 1.00 58.38 103 LEU A N 1
ATOM 835 C CA . LEU A 1 103 ? -21.681 6.935 10.834 1.00 58.38 103 LEU A CA 1
ATOM 836 C C . LEU A 1 103 ? -20.851 5.815 11.496 1.00 58.38 103 LEU A C 1
ATOM 838 O O . LEU A 1 103 ? -21.059 4.637 11.201 1.00 58.38 103 LEU A O 1
ATOM 842 N N . ILE A 1 104 ? -19.913 6.153 12.393 1.00 58.62 104 ILE A N 1
ATOM 843 C CA . ILE A 1 104 ? -19.105 5.148 13.110 1.00 58.62 104 ILE A CA 1
ATOM 844 C C . ILE A 1 104 ? -19.965 4.392 14.127 1.00 58.62 104 ILE A C 1
ATOM 846 O O . ILE A 1 104 ? -19.781 3.189 14.320 1.00 58.62 104 ILE A O 1
ATOM 850 N N . MET A 1 105 ? -20.918 5.085 14.757 1.00 57.00 105 MET A N 1
ATOM 851 C CA . MET A 1 105 ? -21.804 4.494 15.763 1.00 57.00 105 MET A CA 1
ATOM 852 C C . MET A 1 105 ? -22.688 3.402 15.172 1.00 57.00 105 MET A C 1
ATOM 854 O O . MET A 1 105 ? -22.811 2.334 15.772 1.00 57.00 105 MET A O 1
ATOM 858 N N . ASP A 1 106 ? -23.225 3.630 13.972 1.00 56.31 106 ASP A N 1
ATOM 859 C CA . ASP A 1 106 ? -24.098 2.672 13.287 1.00 56.31 106 ASP A CA 1
ATOM 860 C C . ASP A 1 106 ? -23.366 1.356 12.971 1.00 56.31 106 ASP A C 1
ATOM 862 O O . ASP A 1 106 ? -23.928 0.270 13.115 1.00 56.31 106 ASP A O 1
ATOM 866 N N . SER A 1 107 ? -22.078 1.438 12.616 1.00 53.97 107 SER A N 1
ATOM 867 C CA . SER A 1 107 ? -21.240 0.260 12.342 1.00 53.97 107 SER A CA 1
ATOM 868 C C . SER A 1 107 ? -20.808 -0.468 13.622 1.00 53.97 107 SER A C 1
ATOM 870 O O . SER A 1 107 ? -20.700 -1.694 13.634 1.00 53.97 107 SER A O 1
ATOM 872 N N . PHE A 1 108 ? -20.586 0.263 14.719 1.00 53.97 108 PHE A N 1
ATOM 873 C CA . PHE A 1 108 ? -20.187 -0.320 16.003 1.00 53.97 108 PHE A CA 1
ATOM 874 C C . PHE A 1 108 ? -21.347 -1.045 16.707 1.00 53.97 108 PHE A C 1
ATOM 876 O O . PHE A 1 108 ? -21.148 -2.121 17.274 1.00 53.97 108 PHE A O 1
ATOM 883 N N . LEU A 1 109 ? -22.570 -0.504 16.621 1.00 50.72 109 LEU A N 1
ATOM 884 C CA . LEU A 1 109 ? -23.792 -1.133 17.148 1.00 50.72 109 LEU A CA 1
ATOM 885 C C . LEU A 1 109 ? -24.065 -2.510 16.519 1.00 50.72 109 LEU A C 1
ATOM 887 O O . LEU A 1 109 ? -24.577 -3.408 17.189 1.00 50.72 109 LEU A O 1
ATOM 891 N N . LEU A 1 110 ? -23.675 -2.706 15.255 1.00 47.66 110 LEU A N 1
ATOM 892 C CA . LEU A 1 110 ? -23.781 -4.001 14.581 1.00 47.66 110 LEU A CA 1
ATOM 893 C C . LEU A 1 110 ? -22.857 -5.056 15.220 1.00 47.66 110 LEU A C 1
ATOM 895 O O . LEU A 1 110 ? -23.233 -6.220 15.329 1.00 47.66 110 LEU A O 1
ATOM 899 N N . ILE A 1 111 ? -21.663 -4.657 15.674 1.00 50.12 111 ILE A N 1
ATOM 900 C CA . ILE A 1 111 ? -20.655 -5.574 16.229 1.00 50.12 111 ILE A CA 1
ATOM 901 C C . ILE A 1 111 ? -20.983 -5.956 17.676 1.00 50.12 111 ILE A C 1
ATOM 903 O O . ILE A 1 111 ? -20.865 -7.131 18.020 1.00 50.12 111 ILE A O 1
ATOM 907 N N . SER A 1 112 ? -21.461 -5.027 18.512 1.00 50.28 112 SER A N 1
ATOM 908 C CA . SER A 1 112 ? -21.900 -5.376 19.874 1.00 50.28 112 SER A CA 1
ATOM 909 C C . SER A 1 112 ? -23.105 -6.327 19.857 1.00 50.28 112 SER A C 1
ATOM 911 O O . SER A 1 112 ? -23.115 -7.318 20.582 1.00 50.28 112 SER A O 1
ATOM 913 N N . SER A 1 113 ? -24.057 -6.120 18.936 1.00 44.22 113 SER A N 1
ATOM 914 C CA . SER A 1 113 ? -25.169 -7.051 18.682 1.00 44.22 113 SER A CA 1
ATOM 915 C C . SER A 1 113 ? -24.711 -8.443 18.219 1.00 44.22 113 SER A C 1
ATOM 917 O O . SER A 1 113 ? -25.455 -9.414 18.388 1.00 44.22 113 SER A O 1
ATOM 919 N N . LEU A 1 114 ? -23.538 -8.556 17.589 1.00 44.06 114 LEU A N 1
ATOM 920 C CA . LEU A 1 114 ? -22.965 -9.829 17.148 1.00 44.06 114 LEU A CA 1
ATOM 921 C C . LEU A 1 114 ? -22.157 -10.516 18.256 1.00 44.06 114 LEU A C 1
ATOM 923 O O . LEU A 1 114 ? -22.105 -11.746 18.269 1.00 44.06 114 LEU A O 1
ATOM 927 N N . GLN A 1 115 ? -21.590 -9.775 19.213 1.00 44.28 115 GLN A N 1
ATOM 928 C CA . GLN A 1 115 ? -20.896 -10.362 20.367 1.00 44.28 115 GLN A CA 1
ATOM 929 C C . GLN A 1 115 ? -21.836 -11.174 21.274 1.00 44.28 115 GLN A C 1
ATOM 931 O O . GLN A 1 115 ? -21.415 -12.204 21.796 1.00 44.28 115 GLN A O 1
ATOM 936 N N . ASP A 1 116 ? -23.123 -10.819 21.354 1.00 41.25 116 ASP A N 1
ATOM 937 C CA . ASP A 1 116 ? -24.125 -11.629 22.068 1.00 41.25 116 ASP A CA 1
ATOM 938 C C . ASP A 1 116 ? -24.509 -12.932 21.331 1.00 41.25 116 ASP A C 1
ATOM 940 O O . ASP A 1 116 ? -25.134 -13.820 21.916 1.00 41.25 116 ASP A O 1
ATOM 944 N N . LYS A 1 117 ? -24.137 -13.092 20.049 1.00 36.09 117 LYS A N 1
ATOM 945 C CA . LYS A 1 117 ? -24.493 -14.267 19.224 1.00 36.09 117 LYS A CA 1
ATOM 946 C C . LYS A 1 117 ? -23.311 -15.068 18.675 1.00 36.09 117 LYS A C 1
ATOM 948 O O . LYS A 1 117 ? -23.531 -16.178 18.192 1.00 36.09 117 LYS A O 1
ATOM 953 N N . LEU A 1 118 ? -22.076 -14.582 18.777 1.00 30.72 118 LEU A N 1
ATOM 954 C CA . LEU A 1 118 ? -20.888 -15.292 18.305 1.00 30.72 118 LEU A CA 1
ATOM 955 C C . LEU A 1 118 ? -19.991 -15.687 19.485 1.00 30.72 118 LEU A C 1
ATOM 957 O O . LEU A 1 118 ? -19.101 -14.950 19.907 1.00 30.72 118 LEU A O 1
ATOM 961 N N . LYS A 1 119 ? -20.187 -16.910 19.992 1.00 34.06 119 LYS A N 1
ATOM 962 C CA . LYS A 1 119 ? -19.135 -17.611 20.735 1.00 34.06 119 LYS A CA 1
ATOM 963 C C . LYS A 1 119 ? -17.942 -17.819 19.794 1.00 34.06 119 LYS A C 1
ATOM 965 O O . LYS A 1 119 ? -17.940 -18.746 18.997 1.00 34.06 119 LYS A O 1
ATOM 970 N N . ILE A 1 120 ? -16.976 -16.909 19.892 1.00 32.78 120 ILE A N 1
ATOM 971 C CA . ILE A 1 120 ? -15.540 -17.185 20.018 1.00 32.78 120 ILE A CA 1
ATOM 972 C C . ILE A 1 120 ? -15.035 -18.315 19.099 1.00 32.78 120 ILE A C 1
ATOM 974 O O . ILE A 1 120 ? -15.071 -19.486 19.467 1.00 32.78 120 ILE A O 1
ATOM 978 N N . ILE A 1 121 ? -14.443 -17.947 17.959 1.00 29.59 121 ILE A N 1
ATOM 979 C CA . ILE A 1 121 ? -13.258 -18.659 17.463 1.00 29.59 121 ILE A CA 1
ATOM 980 C C . ILE A 1 121 ? -12.072 -17.758 17.798 1.00 29.59 121 ILE A C 1
ATOM 982 O O . ILE A 1 121 ? -11.747 -16.830 17.062 1.00 29.59 121 ILE A O 1
ATOM 986 N N . VAL A 1 122 ? -11.489 -18.002 18.967 1.00 31.73 122 VAL A N 1
ATOM 987 C CA . VAL A 1 122 ? -10.149 -17.542 19.329 1.00 31.73 122 VAL A CA 1
ATOM 988 C C . VAL A 1 122 ? -9.292 -18.801 19.286 1.00 31.73 122 VAL A C 1
ATOM 990 O O . VAL A 1 122 ? -9.529 -19.731 20.058 1.00 31.73 122 VAL A O 1
ATOM 993 N N . SER A 1 123 ? -8.379 -18.846 18.318 1.00 32.72 123 SER A N 1
ATOM 994 C CA . SER A 1 123 ? -7.190 -19.699 18.329 1.00 32.72 123 SER A CA 1
ATOM 995 C C . SER A 1 123 ? -6.009 -18.863 18.791 1.00 32.72 123 SER A C 1
ATOM 997 O O . SER A 1 123 ? -6.039 -17.636 18.554 1.00 32.72 123 SER A O 1
#

Sequence (123 aa):
MTEVHHINGKGENAGVVYSEM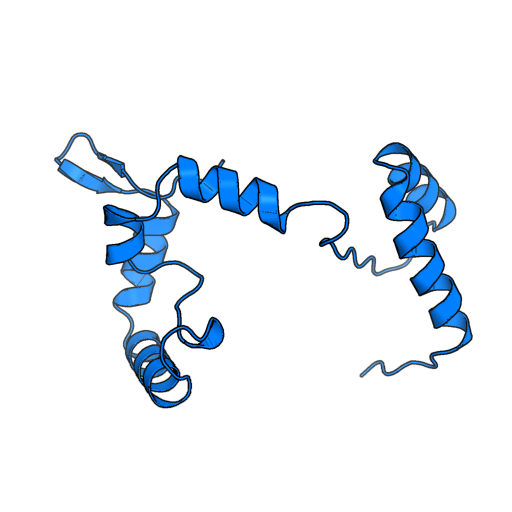QEYESEMSNIVSWKRKELFYPEYNPYRVETGGRLAALRKTCNMEKIRRYHHDFYHISNMFVTVCGSIDHSKLLQILSSIGSLIMDSFLLISSLQDKLKIIVS

Solvent-accessible surface area (backbone atoms only — not comparable to full-atom values): 7770 Å² total; per-residue (Å²): 136,85,53,52,64,48,70,46,101,86,76,44,87,38,35,64,51,44,53,56,40,52,56,52,68,70,37,67,71,48,53,53,52,46,56,49,26,55,73,76,32,60,88,94,39,78,80,33,57,66,87,91,47,47,72,70,44,46,76,74,67,64,44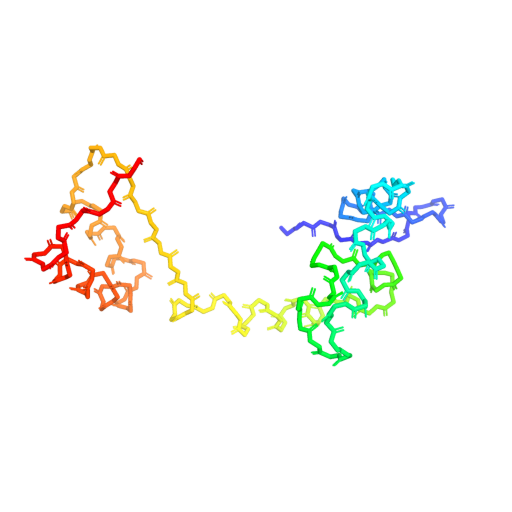,70,68,57,53,53,48,50,48,62,75,55,70,39,73,93,68,61,85,87,88,86,86,80,96,71,65,61,68,60,50,50,56,52,46,49,74,76,33,70,72,55,48,64,60,50,56,55,50,59,65,41,59,81,73,52,86,74,90,79,130